Protein AF-A0A7X9IZ98-F1 (afdb_monomer_lite)

Secondary structure (DSSP, 8-state):
---PPPPP----------------------------S---TTTT--GGGSEEEEEETTEEEEEE-TTEEEETTEEEEPPSS-TTTT--GGGSEEEEEETTEEEEEEPTTEE--TT-TT--EE--TT-TT----TT---------

Sequence (144 aa):
MTSHPKPGPGDLTLRGGTLGAAATVLLALSLPACKDGSDDPCDGVTCSSRGYCVTDAGTADCACIDRYHPVALSCVENDPGDACSGVECTGHGDCVLDGDLPTCVCDPGYHHPDGYELHCVEDLTDGPGAKKSKHDLPGDPGRS

Foldseek 3Di:
DDDDDDDDDDDDDDDDDDDDDDPPPPPPPPPPPCPVPPPQQCVVQCQQVQFDWDAAPNHIWTQGDFQWATDRSHTHGADQVHRCVRQCQQVAFDWDDPPRHIFTDGHPQWDADPPRRSHTGGNPDDDPPDPPPPPPPPDDDDDD

Structure (mmCIF, N/CA/C/O backbone):
data_AF-A0A7X9IZ98-F1
#
_entry.id   AF-A0A7X9IZ98-F1
#
loop_
_atom_site.group_PDB
_atom_site.id
_atom_site.type_symbol
_atom_site.label_atom_id
_atom_site.label_alt_id
_atom_site.label_comp_id
_atom_site.label_asym_id
_atom_site.label_entity_id
_atom_site.label_seq_id
_atom_site.pdbx_PDB_ins_code
_atom_site.Cartn_x
_atom_site.Cartn_y
_atom_site.Cartn_z
_atom_site.occupancy
_atom_site.B_iso_or_equiv
_atom_site.auth_seq_id
_atom_site.auth_comp_id
_atom_site.auth_asym_id
_atom_site.auth_atom_id
_atom_site.pdbx_PDB_model_num
ATOM 1 N N . MET A 1 1 ? 8.847 -28.061 36.016 1.00 47.00 1 MET A N 1
ATOM 2 C CA . MET A 1 1 ? 7.913 -27.164 35.305 1.00 47.00 1 MET A CA 1
ATOM 3 C C . MET A 1 1 ? 6.555 -27.316 35.955 1.00 47.00 1 MET A C 1
ATOM 5 O O . MET A 1 1 ? 6.004 -28.405 35.985 1.00 47.00 1 MET A O 1
ATOM 9 N N . THR A 1 2 ? 6.176 -26.270 36.673 1.00 50.91 2 THR A N 1
ATOM 10 C CA . THR A 1 2 ? 5.289 -26.288 37.834 1.00 50.91 2 THR A CA 1
ATOM 11 C C . THR A 1 2 ? 3.824 -26.284 37.407 1.00 50.91 2 THR A C 1
ATOM 13 O O . THR A 1 2 ? 3.367 -25.326 36.790 1.00 50.91 2 THR A O 1
ATOM 16 N N . SER A 1 3 ? 3.086 -27.341 37.751 1.00 52.28 3 SER A N 1
ATOM 17 C CA . SER A 1 3 ? 1.625 -27.366 37.662 1.00 52.28 3 SER A CA 1
ATOM 18 C C . SER A 1 3 ? 1.048 -26.491 38.770 1.00 52.28 3 SER A C 1
ATOM 20 O O . SER A 1 3 ? 1.030 -26.894 39.932 1.00 52.28 3 SER A O 1
ATOM 22 N N . HIS A 1 4 ? 0.584 -25.293 38.421 1.00 56.41 4 HIS A N 1
ATOM 23 C CA . HIS A 1 4 ? -0.220 -24.474 39.321 1.00 56.41 4 HIS A CA 1
ATOM 24 C C . HIS A 1 4 ? -1.716 -24.741 39.074 1.00 56.41 4 HIS A C 1
ATOM 26 O O . HIS A 1 4 ? -2.174 -24.618 37.936 1.00 56.41 4 HIS A O 1
ATOM 32 N N . PRO A 1 5 ? -2.482 -25.133 40.108 1.00 57.09 5 PRO A N 1
ATOM 33 C CA . PRO A 1 5 ? -3.913 -25.387 39.997 1.00 57.09 5 PRO A CA 1
ATOM 34 C C . PRO A 1 5 ? -4.743 -24.094 39.912 1.00 57.09 5 PRO A C 1
ATOM 36 O O . PRO A 1 5 ? -4.408 -23.061 40.488 1.00 57.09 5 PRO A O 1
ATOM 39 N N . LYS A 1 6 ? -5.857 -24.205 39.183 1.00 50.28 6 LYS A N 1
ATOM 40 C CA . LYS A 1 6 ? -6.885 -23.191 38.907 1.00 50.28 6 LYS A CA 1
ATOM 41 C C . LYS A 1 6 ? -7.618 -22.749 40.192 1.00 50.28 6 LYS A C 1
ATOM 43 O O . LYS A 1 6 ? -8.045 -23.625 40.945 1.00 50.28 6 LYS A O 1
ATOM 48 N N . PRO A 1 7 ? -7.838 -21.443 40.437 1.00 50.44 7 PRO A N 1
ATOM 49 C CA . PRO A 1 7 ? -8.674 -20.994 41.548 1.00 50.44 7 PRO A CA 1
ATOM 50 C C . PRO A 1 7 ? -10.162 -21.205 41.223 1.00 50.44 7 PRO A C 1
ATOM 52 O O . PRO A 1 7 ? -10.660 -20.748 40.193 1.00 50.44 7 PRO A O 1
ATOM 55 N N . GLY A 1 8 ? -10.858 -21.942 42.092 1.00 57.88 8 GLY A N 1
ATOM 56 C CA . GLY A 1 8 ? -12.318 -22.072 42.091 1.00 57.88 8 GLY A CA 1
ATOM 57 C C . GLY A 1 8 ? -13.006 -20.887 42.788 1.00 57.88 8 GLY A C 1
ATOM 58 O O . GLY A 1 8 ? -12.337 -20.103 43.465 1.00 57.88 8 GLY A O 1
ATOM 59 N N . PRO A 1 9 ? -14.333 -20.739 42.634 1.00 51.44 9 PRO A N 1
ATOM 60 C CA . PRO A 1 9 ? -15.090 -19.655 43.250 1.00 51.44 9 PRO A CA 1
ATOM 61 C C . PRO A 1 9 ? -15.233 -19.908 44.757 1.00 51.44 9 PRO A C 1
ATOM 63 O O . PRO A 1 9 ? -15.974 -20.789 45.187 1.00 51.44 9 PRO A O 1
ATOM 66 N N . GLY A 1 10 ? -14.475 -19.155 45.553 1.00 52.12 10 GLY A N 1
ATOM 67 C CA . GLY A 1 10 ? -14.590 -19.115 47.007 1.00 52.12 10 GLY A CA 1
ATOM 68 C C . GLY A 1 10 ? -15.652 -18.108 47.432 1.00 52.12 10 GLY A C 1
ATOM 69 O O . GLY A 1 10 ? -15.526 -16.913 47.173 1.00 52.12 10 GLY A O 1
ATOM 70 N N . ASP A 1 11 ? -16.691 -18.631 48.067 1.00 53.25 11 ASP A N 1
ATOM 71 C CA . ASP A 1 11 ? -17.825 -17.929 48.652 1.00 53.25 11 ASP A CA 1
ATOM 72 C C . ASP A 1 11 ? -17.427 -17.093 49.890 1.00 53.25 11 ASP A C 1
ATOM 74 O O . ASP A 1 11 ? -16.716 -17.561 50.778 1.00 53.25 11 ASP A O 1
ATOM 78 N N . LEU A 1 12 ? -17.931 -15.855 49.909 1.00 50.97 12 LEU A N 1
ATOM 79 C CA . LEU A 1 12 ? -18.429 -15.090 51.060 1.00 50.97 12 LEU A CA 1
ATOM 80 C C . LEU A 1 12 ? -17.514 -14.816 52.274 1.00 50.97 12 LEU A C 1
ATOM 82 O O . LEU A 1 12 ? -17.298 -15.655 53.141 1.00 50.97 12 LEU A O 1
ATOM 86 N N . THR A 1 13 ? -17.214 -13.532 52.511 1.00 54.53 13 THR A N 1
ATOM 87 C CA . THR A 1 13 ? -17.433 -12.950 53.851 1.00 54.53 13 THR A CA 1
ATOM 88 C C . THR A 1 13 ? -17.801 -11.471 53.741 1.00 54.53 13 THR A C 1
ATOM 90 O O . THR A 1 13 ? -16.957 -10.589 53.599 1.00 54.53 13 THR A O 1
ATOM 93 N N . LEU A 1 14 ? -19.101 -11.210 53.846 1.00 53.97 14 LEU A N 1
ATOM 94 C CA . LEU A 1 14 ? -19.680 -9.892 54.057 1.00 53.97 14 LEU A CA 1
ATOM 95 C C . LEU A 1 14 ? -19.334 -9.442 55.489 1.00 53.97 14 LEU A C 1
ATOM 97 O O . LEU A 1 14 ? -19.897 -9.952 56.457 1.00 53.97 14 LEU A O 1
ATOM 101 N N . ARG A 1 15 ? -18.398 -8.501 55.656 1.00 52.38 15 ARG A N 1
ATOM 102 C CA . ARG A 1 15 ? -18.243 -7.759 56.917 1.00 52.38 15 ARG A CA 1
ATOM 103 C C . ARG A 1 15 ? -18.632 -6.314 56.666 1.00 52.38 15 ARG A C 1
ATOM 105 O O . ARG A 1 15 ? -17.868 -5.540 56.102 1.00 52.38 15 ARG A O 1
ATOM 112 N N . GLY A 1 16 ? -19.857 -5.991 57.071 1.00 52.22 16 GLY A N 1
ATOM 113 C CA . GLY A 1 16 ? -20.343 -4.623 57.140 1.00 52.22 16 GLY A CA 1
ATOM 114 C C . GLY A 1 16 ? -19.457 -3.797 58.067 1.00 52.22 16 GLY A C 1
ATOM 115 O O . GLY A 1 16 ? -19.352 -4.088 59.257 1.00 52.22 16 GLY A O 1
ATOM 116 N N . GLY A 1 17 ? -18.826 -2.775 57.498 1.00 48.56 17 GLY A N 1
ATOM 117 C CA . GLY A 1 17 ? -18.258 -1.648 58.219 1.00 48.56 17 GLY A CA 1
ATOM 118 C C . GLY A 1 17 ? -19.141 -0.438 57.960 1.00 48.56 17 GLY A C 1
ATOM 119 O O . GLY A 1 17 ? -19.141 0.114 56.864 1.00 48.56 17 GLY A O 1
ATOM 120 N N . THR A 1 18 ? -19.938 -0.060 58.951 1.00 59.41 18 THR A N 1
ATOM 121 C CA . THR A 1 18 ? -20.491 1.289 59.045 1.00 59.41 18 THR A CA 1
ATOM 122 C C . THR A 1 18 ? -19.363 2.273 59.382 1.00 59.41 18 THR A C 1
ATOM 124 O O . THR A 1 18 ? -18.316 1.866 59.877 1.00 59.41 18 THR A O 1
ATOM 127 N N . LEU A 1 19 ? -19.639 3.565 59.176 1.00 53.44 19 LEU A N 1
ATOM 128 C CA . LEU A 1 19 ? -18.852 4.753 59.552 1.00 53.44 19 LEU A CA 1
ATOM 129 C C . LEU A 1 19 ? -17.874 5.292 58.493 1.00 53.44 19 LEU A C 1
ATOM 131 O O . LEU A 1 19 ? -16.805 4.742 58.258 1.00 53.44 19 LEU A O 1
ATOM 135 N N . GLY A 1 20 ? -18.203 6.471 57.953 1.00 44.84 20 GLY A N 1
ATOM 136 C CA . GLY A 1 20 ? -17.226 7.340 57.295 1.00 44.84 20 GLY A CA 1
ATOM 137 C C . GLY A 1 20 ? -17.851 8.313 56.306 1.00 44.84 20 GLY A C 1
ATOM 138 O O . GLY A 1 20 ? -17.973 8.005 55.128 1.00 44.84 20 GLY A O 1
ATOM 139 N N . ALA A 1 21 ? -18.253 9.488 56.783 1.00 52.91 21 ALA A N 1
ATOM 140 C CA . ALA A 1 21 ? -18.716 10.584 55.947 1.00 52.91 21 ALA A CA 1
ATOM 141 C C . ALA A 1 21 ? -17.617 11.057 54.978 1.00 52.91 21 ALA A C 1
ATOM 143 O O . ALA A 1 21 ? -16.551 11.483 55.411 1.00 52.91 21 ALA A O 1
ATOM 144 N N . ALA A 1 22 ? -17.916 11.059 53.683 1.00 50.19 22 ALA A N 1
ATOM 145 C CA . ALA A 1 22 ? -17.335 11.979 52.716 1.00 50.19 22 ALA A CA 1
ATOM 146 C C . 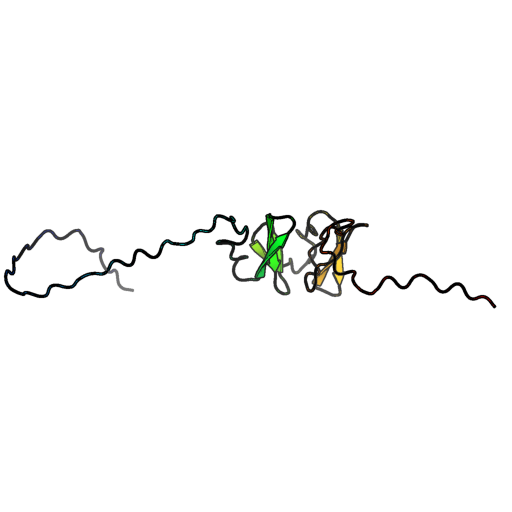ALA A 1 22 ? -18.328 12.090 51.560 1.00 50.19 22 ALA A C 1
ATOM 148 O O . ALA A 1 22 ? -18.513 11.148 50.795 1.00 50.19 22 ALA A O 1
ATOM 149 N N . ALA A 1 23 ? -19.015 13.227 51.466 1.00 52.19 23 ALA A N 1
ATOM 150 C CA . ALA A 1 23 ? -19.792 13.574 50.290 1.00 52.19 23 ALA A CA 1
ATOM 151 C C . ALA A 1 23 ? -18.816 13.807 49.128 1.00 52.19 23 ALA A C 1
ATOM 153 O O . ALA A 1 23 ? -18.405 14.932 48.854 1.00 52.19 23 ALA A O 1
ATOM 154 N N . THR A 1 24 ? -18.401 12.732 48.462 1.00 55.91 24 THR A N 1
ATOM 155 C CA . THR A 1 24 ? -17.820 12.817 47.132 1.00 55.91 24 THR A CA 1
ATOM 156 C C . THR A 1 24 ? -18.973 13.113 46.190 1.00 55.91 24 THR A C 1
ATOM 158 O O . THR A 1 24 ? -19.715 12.229 45.767 1.00 55.91 24 THR A O 1
ATOM 161 N N . VAL A 1 25 ? -19.159 14.397 45.884 1.00 55.16 25 VAL A N 1
ATOM 162 C CA . VAL A 1 25 ? -19.867 14.794 44.670 1.00 55.16 25 VAL A CA 1
ATOM 163 C C . VAL A 1 25 ? -19.034 14.237 43.520 1.00 55.16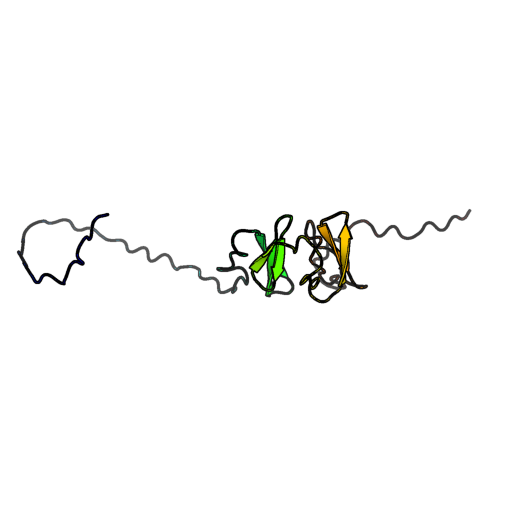 25 VAL A C 1
ATOM 165 O O . VAL A 1 25 ? -18.104 14.873 43.032 1.00 55.16 25 VAL A O 1
ATOM 168 N N . LEU A 1 26 ? -19.325 12.992 43.139 1.00 55.81 26 LEU A N 1
ATOM 169 C CA . LEU A 1 26 ? -18.957 12.440 41.851 1.00 55.81 26 LEU A CA 1
ATOM 170 C C . LEU A 1 26 ? -19.751 13.255 40.838 1.00 55.81 26 LEU A C 1
ATOM 172 O O . LEU A 1 26 ? -20.866 12.903 40.457 1.00 55.81 26 LEU A O 1
ATOM 176 N N . LEU A 1 27 ? -19.180 14.393 40.448 1.00 55.75 27 LEU A N 1
ATOM 177 C CA . LEU A 1 27 ? -19.460 15.016 39.171 1.00 55.75 27 LEU A CA 1
ATOM 178 C C . LEU A 1 27 ? -19.083 13.975 38.119 1.00 55.75 27 LEU A C 1
ATOM 180 O O . LEU A 1 27 ? -17.963 13.936 37.614 1.00 55.75 27 LEU A O 1
ATOM 184 N N . ALA A 1 28 ? -20.036 13.092 37.829 1.00 59.00 28 ALA A N 1
ATOM 185 C CA . ALA A 1 28 ? -20.111 12.390 36.574 1.00 59.00 28 ALA A CA 1
ATOM 186 C C . ALA A 1 28 ? -20.301 13.474 35.510 1.00 59.00 28 ALA A C 1
ATOM 188 O O . ALA A 1 28 ? -21.412 13.751 35.067 1.00 59.00 28 ALA A O 1
ATOM 189 N N . LEU A 1 29 ? -19.200 14.123 35.122 1.00 54.66 29 LEU A N 1
ATOM 190 C CA . LEU A 1 29 ? -19.085 14.663 33.783 1.00 54.66 29 LEU A CA 1
ATOM 191 C C . LEU A 1 29 ? -19.073 13.444 32.866 1.00 54.66 29 LEU A C 1
ATOM 193 O O . LEU A 1 29 ? -18.028 12.967 32.431 1.00 54.66 29 LEU A O 1
ATOM 197 N N . SER A 1 30 ? -20.269 12.917 32.613 1.00 62.56 30 SER A N 1
ATOM 198 C CA . SER A 1 30 ? -20.599 12.265 31.363 1.00 62.56 30 SER A CA 1
ATOM 199 C C . SER A 1 30 ? -20.372 13.314 30.284 1.00 62.56 30 SER A C 1
ATOM 201 O O . SER A 1 30 ? -21.293 14.019 29.870 1.00 62.56 30 SER A O 1
ATOM 203 N N . LEU A 1 31 ? -19.098 13.475 29.916 1.00 60.12 31 LEU A N 1
ATOM 204 C CA . LEU A 1 31 ? -18.711 14.083 28.663 1.00 60.12 31 LEU A CA 1
ATOM 205 C C . LEU A 1 31 ? -19.561 13.359 27.621 1.00 60.12 31 LEU A C 1
ATOM 207 O O . LEU A 1 31 ? -19.512 12.122 27.588 1.00 60.12 31 LEU A O 1
ATOM 211 N N . PRO A 1 32 ? -20.393 14.067 26.838 1.00 57.50 32 PRO A N 1
ATOM 212 C CA . PRO A 1 32 ? -20.947 13.448 25.657 1.00 57.50 32 PRO A CA 1
ATOM 213 C C . PRO A 1 32 ? -19.732 12.938 24.893 1.00 57.50 32 PRO A C 1
ATOM 215 O O . PRO A 1 32 ? -18.853 13.715 24.519 1.00 57.50 32 PRO A O 1
ATOM 218 N N . ALA A 1 33 ? -19.624 11.616 24.762 1.00 60.31 33 ALA A N 1
ATOM 219 C CA . ALA A 1 33 ? -18.802 11.057 23.721 1.00 60.31 33 ALA A CA 1
ATOM 220 C C . ALA A 1 33 ? -19.386 11.669 22.453 1.00 60.31 33 ALA A C 1
ATOM 222 O O . ALA A 1 33 ? -20.470 11.273 22.022 1.00 60.31 33 ALA A O 1
ATOM 223 N N . CYS A 1 34 ? -18.733 12.704 21.926 1.00 52.50 34 CYS A N 1
ATOM 224 C CA . CYS A 1 34 ? -18.956 13.145 20.567 1.00 52.50 34 CYS A CA 1
ATOM 225 C C . CYS A 1 34 ? -18.478 11.983 19.696 1.00 52.50 34 CYS A C 1
ATOM 227 O O . CYS A 1 34 ? -17.366 11.976 19.185 1.00 52.50 34 CYS A O 1
ATOM 229 N N . LYS A 1 35 ? -19.304 10.939 19.598 1.00 47.72 35 LYS A N 1
ATOM 230 C CA . LYS A 1 35 ? -19.336 10.057 18.447 1.00 47.72 35 LYS A CA 1
ATOM 231 C C . LYS A 1 35 ? -20.078 10.897 17.409 1.00 47.72 35 LYS A C 1
ATOM 233 O O . LYS A 1 35 ? -21.270 10.709 17.183 1.00 47.72 35 LYS A O 1
ATOM 238 N N . ASP A 1 36 ? -19.406 11.940 16.916 1.00 50.19 36 ASP A N 1
ATOM 239 C CA . ASP A 1 36 ? -19.822 12.601 15.691 1.00 50.19 36 ASP A CA 1
ATOM 240 C C . ASP A 1 36 ? -19.778 11.490 14.650 1.00 50.19 36 ASP A C 1
ATOM 242 O O . ASP A 1 36 ? -18.712 10.969 14.334 1.00 50.19 36 ASP A O 1
ATOM 246 N N . GLY A 1 37 ? -20.963 11.013 14.272 1.00 57.53 37 GLY A N 1
ATOM 247 C CA . GLY A 1 37 ? -21.177 9.867 13.397 1.00 57.53 37 GLY A CA 1
ATOM 248 C C . GLY A 1 37 ? -20.785 10.164 11.956 1.00 57.53 37 GLY A C 1
ATOM 249 O O . GLY A 1 37 ? -21.621 10.074 11.065 1.00 57.53 37 GLY A O 1
ATOM 250 N N . SER A 1 38 ? -19.528 10.531 11.736 1.00 57.06 38 SER A N 1
ATOM 251 C CA . SER A 1 38 ? -18.813 10.050 10.569 1.00 57.06 38 SER A CA 1
ATOM 252 C C . SER A 1 38 ? -18.231 8.710 10.986 1.00 57.06 38 SER A C 1
ATOM 254 O O . SER A 1 38 ? -17.366 8.663 11.862 1.00 57.06 38 SER A O 1
ATOM 256 N N . ASP A 1 39 ? -18.743 7.623 10.415 1.00 76.75 39 ASP A N 1
ATOM 257 C CA . ASP A 1 39 ? -18.056 6.337 10.455 1.00 76.75 39 ASP A CA 1
ATOM 258 C C . ASP A 1 39 ? -16.745 6.529 9.685 1.00 76.75 39 ASP A C 1
ATOM 260 O O . ASP A 1 39 ? -16.701 6.379 8.466 1.00 76.75 39 ASP A O 1
ATOM 264 N N . ASP A 1 40 ? -15.704 6.999 10.380 1.00 85.56 40 ASP A N 1
ATOM 265 C CA . ASP A 1 40 ? -14.356 7.037 9.835 1.00 85.56 40 ASP A CA 1
ATOM 266 C C . ASP A 1 40 ? -14.026 5.600 9.417 1.00 85.56 40 ASP A C 1
ATOM 268 O O . ASP A 1 40 ? -14.048 4.704 10.267 1.00 85.56 40 ASP A O 1
ATOM 272 N N . PRO A 1 41 ? -13.796 5.333 8.122 1.00 89.19 41 PRO A N 1
ATOM 273 C CA . PRO A 1 41 ? -13.642 3.964 7.656 1.00 89.19 41 PRO A CA 1
ATOM 274 C C . PRO A 1 41 ? -12.379 3.315 8.243 1.00 89.19 41 PRO A C 1
ATOM 276 O O . PRO A 1 41 ? -12.314 2.094 8.365 1.00 89.19 41 PRO A O 1
ATOM 279 N N . CYS A 1 42 ? -11.412 4.117 8.691 1.00 92.12 42 CYS A N 1
ATOM 280 C CA . CYS A 1 42 ? -10.222 3.660 9.390 1.00 92.12 42 CYS A CA 1
ATOM 281 C C . CYS A 1 42 ? -10.419 3.438 10.905 1.00 92.12 42 CYS A C 1
ATOM 283 O O . CYS A 1 42 ? -9.478 2.977 11.562 1.00 92.12 42 CYS A O 1
ATOM 285 N N . ASP A 1 43 ? -11.605 3.686 11.482 1.00 92.50 43 ASP A N 1
ATOM 286 C CA . ASP A 1 43 ? -11.887 3.430 12.904 1.00 92.50 43 ASP A CA 1
ATOM 287 C C . ASP A 1 43 ? -11.710 1.934 13.221 1.00 92.50 43 ASP A C 1
ATOM 289 O O . ASP A 1 43 ? -12.434 1.062 12.741 1.00 92.50 43 ASP A O 1
ATOM 293 N N . GLY A 1 44 ? -10.702 1.617 14.039 1.00 89.81 44 GLY A N 1
ATOM 294 C CA . GLY A 1 44 ? -10.358 0.242 14.413 1.00 89.81 44 GLY A CA 1
ATOM 295 C C . GLY A 1 44 ? -9.545 -0.550 13.378 1.00 89.81 44 GLY A C 1
ATOM 296 O O . GLY A 1 44 ? -9.216 -1.711 13.641 1.00 89.81 44 GLY A O 1
ATOM 297 N N . VAL A 1 45 ? -9.163 0.046 12.245 1.00 93.38 45 VAL A N 1
ATOM 298 C CA . VAL A 1 45 ? -8.312 -0.603 11.236 1.00 93.38 45 VAL A CA 1
ATOM 299 C C . VAL A 1 45 ? -6.841 -0.463 11.624 1.00 93.38 45 VAL A C 1
ATOM 301 O O . VAL A 1 45 ? -6.313 0.633 11.782 1.00 93.38 45 VAL A O 1
ATOM 304 N N . THR A 1 46 ? -6.152 -1.595 11.786 1.00 94.44 46 THR A N 1
ATOM 305 C CA . THR A 1 46 ? -4.749 -1.623 12.244 1.00 94.44 46 THR A CA 1
ATOM 306 C C . THR A 1 46 ? -3.740 -1.890 11.135 1.00 94.44 46 THR A C 1
ATOM 308 O O . THR A 1 46 ? -2.540 -1.789 11.384 1.00 94.44 46 THR A O 1
ATOM 311 N N . CYS A 1 47 ? -4.190 -2.297 9.943 1.00 94.12 47 CYS A N 1
ATOM 312 C CA . CYS A 1 47 ? -3.323 -2.736 8.845 1.00 94.12 47 CYS A CA 1
ATOM 313 C C . CYS A 1 47 ? -2.252 -3.743 9.296 1.00 94.12 47 CYS A C 1
ATOM 315 O O . CYS A 1 47 ? -1.085 -3.679 8.907 1.00 94.12 47 CYS A O 1
ATOM 317 N N . SER A 1 48 ? -2.641 -4.661 10.193 1.00 95.94 48 SER A N 1
ATOM 318 C CA . SER A 1 48 ? -1.752 -5.661 10.807 1.00 95.94 48 SER A CA 1
ATOM 319 C C . SER A 1 48 ? -0.526 -5.080 11.533 1.00 95.94 48 SER A C 1
ATOM 321 O O . SER A 1 48 ? 0.462 -5.784 11.736 1.00 95.94 48 SER A O 1
ATOM 323 N N . SER A 1 49 ? -0.558 -3.800 11.919 1.00 95.06 49 SER A N 1
ATOM 324 C CA . SER A 1 49 ? 0.586 -3.062 12.477 1.00 95.06 49 SER A CA 1
ATOM 325 C C . SER A 1 49 ? 1.811 -3.014 11.548 1.00 95.06 49 SER A C 1
ATOM 327 O O . SER A 1 49 ? 2.939 -2.836 12.011 1.00 95.06 49 SER A O 1
ATOM 329 N N . ARG A 1 50 ? 1.602 -3.201 10.240 1.00 95.31 50 ARG A N 1
ATOM 330 C CA . ARG A 1 50 ? 2.627 -3.170 9.179 1.00 95.31 50 ARG A CA 1
ATOM 331 C C . ARG A 1 50 ? 2.299 -2.126 8.111 1.00 95.31 50 ARG A C 1
ATOM 333 O O . ARG A 1 50 ? 2.767 -2.213 6.983 1.00 95.31 50 ARG A O 1
ATOM 340 N N . GLY A 1 51 ? 1.486 -1.146 8.471 1.00 91.62 51 GLY A N 1
ATOM 341 C CA . GLY A 1 51 ? 1.041 -0.102 7.572 1.00 91.62 51 GLY A CA 1
ATOM 342 C C . GLY A 1 51 ? 0.221 0.947 8.300 1.00 91.62 51 GLY A C 1
ATOM 343 O O . GLY A 1 51 ? 0.083 0.914 9.527 1.00 91.62 51 GLY A O 1
ATOM 344 N N . TYR A 1 52 ? -0.335 1.855 7.518 1.00 90.94 52 TYR A N 1
ATOM 345 C CA . TYR A 1 52 ? -1.206 2.927 7.967 1.00 90.94 52 TYR A CA 1
ATOM 346 C C . TYR A 1 52 ? -2.538 2.804 7.237 1.00 90.94 52 TYR A C 1
ATOM 348 O O . TYR A 1 52 ? -2.561 2.498 6.047 1.00 90.94 52 TYR A O 1
ATOM 356 N N . CYS A 1 53 ? -3.643 3.020 7.948 1.00 91.88 53 CYS A N 1
ATOM 357 C CA . CYS A 1 53 ? -4.940 3.062 7.291 1.00 91.88 53 CYS A CA 1
ATOM 358 C C . CYS A 1 53 ? -5.095 4.389 6.548 1.00 91.88 53 CYS A C 1
ATOM 360 O O . CYS A 1 53 ? -4.817 5.456 7.102 1.00 91.88 53 CYS A O 1
ATOM 362 N N . VAL A 1 54 ? -5.540 4.298 5.304 1.00 87.75 54 VAL A N 1
ATOM 363 C CA . VAL A 1 54 ? -5.908 5.414 4.443 1.00 87.75 54 VAL A CA 1
ATOM 364 C C . VAL A 1 54 ? -7.357 5.235 4.009 1.00 87.75 54 VAL A C 1
ATOM 366 O O . VAL A 1 54 ? -7.911 4.141 4.065 1.00 87.75 54 VAL A O 1
ATOM 369 N N . THR A 1 55 ? -8.003 6.327 3.620 1.00 86.19 55 THR A N 1
ATOM 370 C CA . THR A 1 55 ? -9.358 6.275 3.075 1.00 86.19 55 THR A CA 1
ATOM 371 C C . THR A 1 55 ? -9.295 6.523 1.582 1.00 86.19 55 THR A C 1
ATOM 373 O O . THR A 1 55 ? -8.874 7.603 1.173 1.00 86.19 55 THR A O 1
ATOM 376 N N . ASP A 1 56 ? -9.758 5.556 0.800 1.00 77.62 56 ASP A N 1
ATOM 377 C CA . ASP A 1 56 ? -9.928 5.681 -0.644 1.00 77.62 56 ASP A CA 1
ATOM 378 C C . ASP A 1 56 ? -11.412 5.562 -1.002 1.00 77.62 56 ASP A C 1
ATOM 380 O O . ASP A 1 56 ? -12.099 4.650 -0.545 1.00 77.62 56 ASP A O 1
ATOM 384 N N . ALA A 1 57 ? -11.946 6.547 -1.730 1.00 77.38 57 ALA A N 1
ATOM 385 C CA . ALA A 1 57 ? -13.366 6.628 -2.103 1.00 77.38 57 ALA A CA 1
ATOM 386 C C . ALA A 1 57 ? -14.376 6.375 -0.947 1.00 77.38 57 ALA A C 1
ATOM 388 O O . ALA A 1 57 ? -15.485 5.882 -1.158 1.00 77.38 57 ALA A O 1
ATOM 389 N N . GLY A 1 58 ? -14.012 6.713 0.298 1.00 81.25 58 GLY A N 1
ATOM 390 C CA . GLY A 1 58 ? -14.844 6.478 1.491 1.00 81.25 58 GLY A CA 1
ATOM 391 C C . GLY A 1 58 ? -14.756 5.062 2.078 1.00 81.25 58 GLY A C 1
ATOM 392 O O . GLY A 1 58 ? -15.480 4.750 3.021 1.00 81.25 58 GLY A O 1
ATOM 393 N N . THR A 1 59 ? -13.860 4.226 1.558 1.00 84.81 59 THR A N 1
ATOM 394 C CA . THR A 1 59 ? -13.544 2.883 2.055 1.00 84.81 59 THR A CA 1
ATOM 395 C C . THR A 1 59 ? -12.174 2.883 2.726 1.00 84.81 59 THR A C 1
ATOM 397 O O . THR A 1 59 ? -11.303 3.684 2.395 1.00 84.81 59 THR A O 1
ATOM 400 N N . ALA A 1 60 ? -11.990 2.008 3.711 1.00 89.31 60 ALA A N 1
ATOM 401 C CA . ALA A 1 60 ? -10.709 1.839 4.378 1.00 89.31 60 ALA A CA 1
ATOM 402 C C . ALA A 1 60 ? -9.774 1.025 3.494 1.00 89.31 60 ALA A C 1
ATOM 404 O O . ALA A 1 60 ? -10.173 -0.021 2.981 1.00 89.31 60 ALA A O 1
ATOM 405 N N . ASP A 1 61 ? -8.531 1.464 3.393 1.00 88.25 61 ASP A N 1
ATOM 406 C CA . ASP A 1 61 ? -7.475 0.725 2.725 1.00 88.25 61 ASP A CA 1
ATOM 407 C C . ASP A 1 61 ? -6.169 0.822 3.521 1.00 88.25 61 ASP A C 1
ATOM 409 O O . ASP A 1 61 ? -6.004 1.675 4.396 1.00 88.25 61 ASP A O 1
ATOM 413 N N . CYS A 1 62 ? -5.243 -0.092 3.262 1.00 91.75 62 CYS A N 1
ATOM 414 C CA . CYS A 1 62 ? -3.983 -0.192 3.969 1.00 91.75 62 CYS A CA 1
ATOM 415 C C . CYS A 1 62 ? -2.808 0.212 3.085 1.00 91.75 62 CYS A C 1
ATOM 417 O O . CYS A 1 62 ? -2.437 -0.452 2.119 1.00 91.75 62 CYS A O 1
ATOM 419 N N . ALA A 1 63 ? -2.141 1.279 3.503 1.00 89.94 63 ALA A N 1
ATOM 420 C CA . ALA A 1 63 ? -0.829 1.638 3.014 1.00 89.94 63 ALA A CA 1
ATOM 421 C C . ALA A 1 63 ? 0.241 0.848 3.768 1.00 89.94 63 ALA A C 1
ATOM 423 O O . ALA A 1 63 ? 0.568 1.156 4.918 1.00 89.94 63 ALA A O 1
ATOM 424 N N . CYS A 1 64 ? 0.766 -0.193 3.136 1.00 92.06 64 CYS A N 1
ATOM 425 C CA . CYS A 1 64 ? 1.741 -1.084 3.750 1.00 92.06 64 CYS A CA 1
ATOM 426 C C . CYS A 1 64 ? 3.169 -0.537 3.659 1.00 92.06 64 CYS A C 1
ATOM 428 O O . CYS A 1 64 ? 3.514 0.192 2.735 1.00 92.06 64 CYS A O 1
ATOM 430 N N . ILE A 1 65 ? 3.996 -0.882 4.647 1.00 90.62 65 ILE A N 1
ATOM 431 C CA . ILE A 1 65 ? 5.434 -0.581 4.627 1.00 90.62 65 ILE A CA 1
ATOM 432 C C . ILE A 1 65 ? 6.168 -1.453 3.600 1.00 90.62 65 ILE A C 1
ATOM 434 O O . ILE A 1 65 ? 5.643 -2.474 3.155 1.00 90.62 65 ILE A O 1
ATOM 438 N N . ASP A 1 66 ? 7.422 -1.106 3.309 1.00 87.56 66 ASP A N 1
ATOM 439 C CA . ASP A 1 66 ? 8.305 -1.875 2.430 1.00 87.56 66 ASP A CA 1
ATOM 440 C C . ASP A 1 66 ? 8.252 -3.381 2.706 1.00 87.56 66 ASP A C 1
ATOM 442 O O . ASP A 1 66 ? 8.315 -3.822 3.858 1.00 87.56 66 ASP A O 1
ATOM 446 N N . ARG A 1 67 ? 8.238 -4.170 1.623 1.00 88.75 67 ARG A N 1
ATOM 447 C CA . ARG A 1 67 ? 8.139 -5.643 1.631 1.00 88.75 67 ARG A CA 1
ATOM 448 C C . ARG A 1 67 ? 6.775 -6.195 2.055 1.00 88.75 67 ARG A C 1
ATOM 450 O O . ARG A 1 67 ? 6.665 -7.409 2.200 1.00 88.75 67 ARG A O 1
ATOM 457 N N . TYR A 1 68 ? 5.757 -5.352 2.211 1.00 92.44 68 TYR A N 1
ATOM 458 C CA . TYR A 1 68 ? 4.377 -5.775 2.429 1.00 92.44 6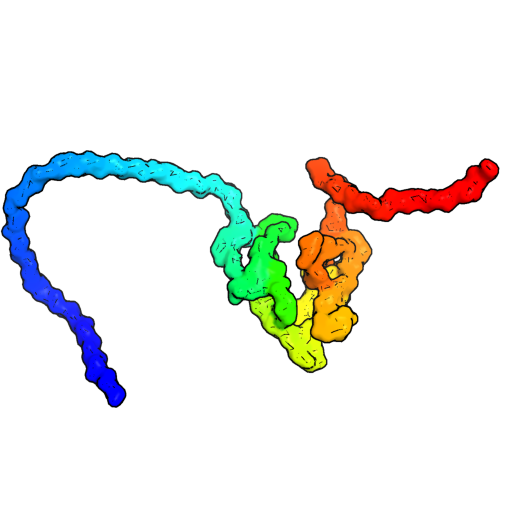8 TYR A CA 1
ATOM 459 C C . TYR A 1 68 ? 3.452 -5.172 1.367 1.00 92.44 68 TYR A C 1
ATOM 461 O O . TYR A 1 68 ? 3.654 -4.038 0.938 1.00 92.44 68 TYR A O 1
ATOM 469 N N . HIS A 1 69 ? 2.409 -5.907 0.991 1.00 92.19 69 HIS A N 1
ATOM 470 C CA . HIS A 1 69 ? 1.348 -5.454 0.095 1.00 92.19 69 HIS A CA 1
ATOM 471 C C . HIS A 1 69 ? -0.022 -5.559 0.779 1.00 92.19 69 HIS A C 1
ATOM 473 O O . HIS A 1 69 ? -0.207 -6.388 1.683 1.00 92.19 69 HIS A O 1
ATOM 479 N N . PRO A 1 70 ? -0.987 -4.712 0.387 1.00 91.44 70 PRO A N 1
ATOM 480 C CA . PRO A 1 70 ? -2.338 -4.784 0.917 1.00 91.44 70 PRO A CA 1
ATOM 481 C C . PRO A 1 70 ? -3.083 -6.001 0.366 1.00 91.44 70 PRO A C 1
ATOM 483 O O . PRO A 1 70 ? -3.153 -6.223 -0.839 1.00 91.44 70 PRO A O 1
ATOM 486 N N . VAL A 1 71 ? -3.697 -6.758 1.271 1.00 91.56 71 VAL A N 1
ATOM 487 C CA . VAL A 1 71 ? -4.717 -7.766 0.974 1.00 91.56 71 VAL A CA 1
ATOM 488 C C . VAL A 1 71 ? -5.911 -7.459 1.868 1.00 91.56 71 VAL A C 1
ATOM 490 O O . VAL A 1 71 ? -5.905 -7.753 3.069 1.00 91.56 71 VAL A O 1
ATOM 493 N N . ALA A 1 72 ? -6.931 -6.823 1.286 1.00 89.69 72 ALA A N 1
ATOM 494 C CA . ALA A 1 72 ? -8.006 -6.180 2.041 1.00 89.69 72 ALA A CA 1
ATOM 495 C C . ALA A 1 72 ? -7.427 -5.238 3.122 1.00 89.69 72 ALA A C 1
ATOM 497 O O . ALA A 1 72 ? -6.589 -4.398 2.826 1.00 89.69 72 ALA A O 1
ATOM 498 N N . LEU A 1 73 ? -7.813 -5.398 4.394 1.00 91.81 73 LEU A N 1
ATOM 499 C CA . LEU A 1 73 ? -7.348 -4.548 5.505 1.00 91.81 73 LEU A CA 1
ATOM 500 C C . LEU A 1 73 ? -6.110 -5.097 6.228 1.00 91.81 73 LEU A C 1
ATOM 502 O O . LEU A 1 73 ? -5.903 -4.861 7.423 1.00 91.81 73 LEU A O 1
ATOM 506 N N . 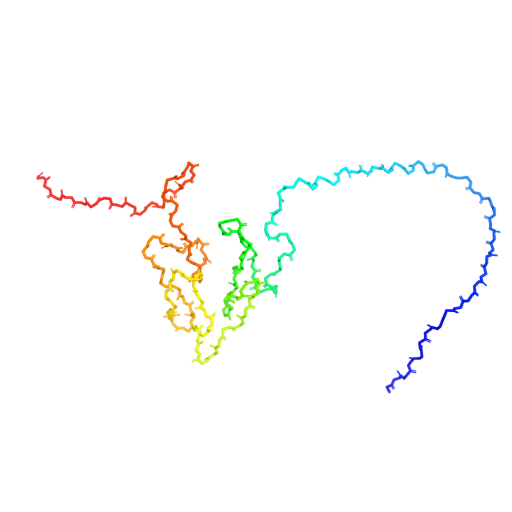SER A 1 74 ? -5.315 -5.912 5.541 1.00 93.25 74 SER A N 1
ATOM 507 C CA . SER A 1 74 ? -4.120 -6.540 6.097 1.00 93.25 74 SER A CA 1
ATOM 508 C C . SER A 1 74 ? -2.920 -6.316 5.196 1.00 93.25 74 SER A C 1
ATOM 510 O O . SER A 1 74 ? -3.027 -6.373 3.980 1.00 93.25 74 SER A O 1
ATOM 512 N N . CYS A 1 75 ? -1.769 -6.087 5.818 1.00 94.75 75 CYS A N 1
ATOM 513 C CA . CYS A 1 75 ? -0.497 -5.991 5.123 1.00 94.75 75 CYS A CA 1
ATOM 514 C C . CYS A 1 75 ? 0.186 -7.351 5.192 1.00 94.75 75 CYS A C 1
ATOM 516 O O . CYS A 1 75 ? 0.574 -7.801 6.275 1.00 94.75 75 CYS A O 1
ATOM 518 N N . VAL A 1 76 ? 0.293 -8.005 4.041 1.00 94.25 76 VAL A N 1
ATOM 519 C CA . VAL A 1 76 ? 0.884 -9.335 3.881 1.00 94.25 76 VAL A CA 1
ATOM 520 C C . VAL A 1 76 ? 2.292 -9.177 3.328 1.00 94.25 76 VAL A C 1
ATOM 522 O O . VAL A 1 76 ? 2.537 -8.312 2.498 1.00 94.25 76 VAL A O 1
ATOM 525 N N . GLU A 1 77 ? 3.236 -9.970 3.829 1.00 94.19 77 GLU A N 1
ATOM 526 C CA . GLU A 1 77 ? 4.614 -9.947 3.336 1.00 94.19 77 GLU A CA 1
ATOM 527 C C . GLU A 1 77 ? 4.658 -10.398 1.868 1.00 94.19 77 GLU A C 1
ATOM 529 O O . GLU A 1 77 ? 3.960 -11.334 1.477 1.00 94.19 77 GLU A O 1
ATOM 534 N N . ASN A 1 78 ? 5.465 -9.720 1.057 1.00 91.38 78 ASN A N 1
ATOM 535 C CA . ASN A 1 78 ? 5.624 -10.048 -0.356 1.00 91.38 78 ASN A CA 1
ATOM 536 C C . ASN A 1 78 ? 6.292 -11.416 -0.509 1.00 91.38 78 ASN A C 1
ATOM 538 O O . ASN A 1 78 ? 7.200 -11.763 0.254 1.00 91.38 78 ASN A O 1
ATOM 542 N N . ASP A 1 79 ? 5.880 -12.181 -1.520 1.00 90.56 79 ASP A N 1
ATOM 543 C CA . ASP A 1 79 ? 6.503 -13.472 -1.788 1.00 90.56 79 ASP A CA 1
ATOM 544 C C . ASP A 1 79 ? 7.957 -13.267 -2.273 1.00 90.56 79 ASP A C 1
ATOM 546 O O . ASP A 1 79 ? 8.21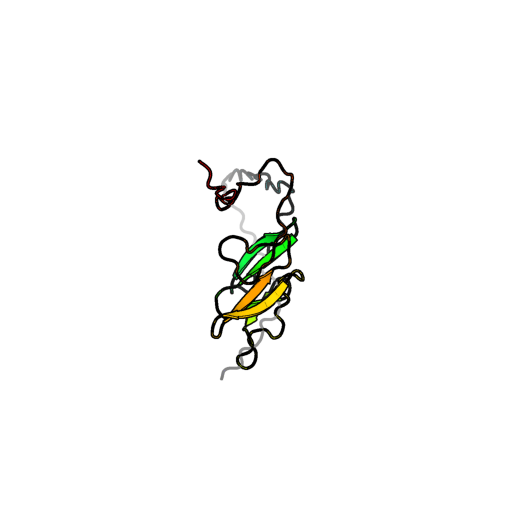1 -12.466 -3.177 1.00 90.56 79 ASP A O 1
ATOM 550 N N . PRO A 1 80 ? 8.947 -13.955 -1.671 1.00 86.25 80 PRO A N 1
ATOM 551 C CA . PRO A 1 80 ? 10.358 -13.758 -2.000 1.00 86.25 80 PRO A CA 1
ATOM 552 C C . PRO A 1 80 ? 10.761 -14.327 -3.370 1.00 86.25 80 PRO A C 1
ATOM 554 O O . PRO A 1 80 ? 11.856 -14.030 -3.846 1.00 86.25 80 PRO A O 1
ATOM 557 N N . GLY A 1 81 ? 9.937 -15.187 -3.974 1.00 88.38 81 GLY A N 1
ATOM 558 C CA . GLY A 1 81 ? 10.120 -15.737 -5.317 1.00 88.38 81 GLY A CA 1
ATOM 559 C C . GLY A 1 81 ? 9.321 -15.002 -6.396 1.00 88.38 81 GLY A C 1
ATOM 560 O O . GLY A 1 81 ? 9.716 -15.052 -7.560 1.00 88.38 81 GLY A O 1
ATOM 561 N N . ASP A 1 82 ? 8.239 -14.320 -6.019 1.00 90.25 82 ASP A N 1
ATOM 562 C CA . ASP A 1 82 ? 7.409 -13.506 -6.908 1.00 90.25 82 ASP A CA 1
ATOM 563 C C . ASP A 1 82 ? 6.760 -12.341 -6.146 1.00 90.25 82 ASP A C 1
ATOM 565 O O . ASP A 1 82 ? 5.666 -12.461 -5.598 1.00 90.25 82 ASP A O 1
ATOM 569 N N . ALA A 1 83 ? 7.417 -11.181 -6.125 1.00 89.88 83 ALA A N 1
ATOM 570 C CA . ALA A 1 83 ? 6.950 -10.060 -5.314 1.00 89.88 83 ALA A CA 1
ATOM 571 C C . ALA A 1 83 ? 5.596 -9.474 -5.770 1.00 89.88 83 ALA A C 1
ATOM 573 O O . ALA A 1 83 ? 4.968 -8.770 -4.983 1.00 89.88 83 ALA A O 1
ATOM 574 N N . CYS A 1 84 ? 5.140 -9.775 -6.995 1.00 93.81 84 CYS A N 1
ATOM 575 C CA . CYS A 1 84 ? 3.821 -9.387 -7.504 1.00 93.81 84 CYS A CA 1
ATOM 576 C C . CYS A 1 84 ? 2.717 -10.407 -7.187 1.00 93.81 84 CYS A C 1
ATOM 578 O O . CYS A 1 84 ? 1.541 -10.149 -7.448 1.00 93.81 84 CYS A O 1
ATOM 580 N N . SER A 1 85 ? 3.062 -11.562 -6.616 1.00 93.38 85 SER A N 1
ATOM 581 C CA . SER A 1 85 ? 2.090 -12.580 -6.227 1.00 93.38 85 SER A CA 1
ATOM 582 C C . SER A 1 85 ? 1.105 -12.027 -5.192 1.00 93.38 85 SER A C 1
ATOM 584 O O . SER A 1 85 ? 1.491 -11.683 -4.075 1.00 93.38 85 SER A O 1
ATOM 586 N N . GLY A 1 86 ? -0.175 -11.946 -5.570 1.00 89.19 86 GLY A N 1
ATOM 587 C CA . GLY A 1 86 ? -1.253 -11.432 -4.716 1.00 89.19 86 GLY A CA 1
ATOM 588 C C . GLY A 1 86 ? -1.372 -9.904 -4.658 1.00 89.19 86 GLY A C 1
ATOM 589 O O . GLY A 1 86 ? -2.203 -9.397 -3.906 1.00 89.19 86 GLY A O 1
ATOM 590 N N . VAL A 1 87 ? -0.577 -9.169 -5.442 1.00 92.31 87 VAL A N 1
ATOM 591 C CA . VAL A 1 87 ? -0.668 -7.708 -5.551 1.00 92.31 87 VAL A CA 1
ATOM 592 C C . VAL A 1 87 ? -1.694 -7.341 -6.621 1.00 92.31 87 VAL A C 1
ATOM 594 O O . VAL A 1 87 ? -1.457 -7.531 -7.809 1.00 92.31 87 VAL A O 1
ATOM 597 N N . GLU A 1 88 ? -2.825 -6.782 -6.195 1.00 89.62 88 GLU A N 1
ATOM 598 C CA . GLU A 1 88 ? -3.954 -6.476 -7.089 1.00 89.62 88 GLU A CA 1
ATOM 599 C C . GLU A 1 88 ? -3.935 -5.045 -7.652 1.00 89.62 88 GLU A C 1
ATOM 601 O O . GLU A 1 88 ? -4.773 -4.721 -8.485 1.00 89.62 88 GLU A O 1
ATOM 606 N N . CYS A 1 89 ? -3.034 -4.167 -7.187 1.00 90.75 89 CYS A N 1
ATOM 607 C CA . CYS A 1 89 ? -2.971 -2.759 -7.617 1.00 90.75 89 CYS A CA 1
ATOM 608 C C . CYS A 1 89 ? -4.338 -2.053 -7.574 1.00 90.75 89 CYS A C 1
ATOM 610 O O . CYS A 1 89 ? -4.753 -1.437 -8.555 1.00 90.75 89 CYS A O 1
ATOM 612 N N . THR A 1 90 ? -5.073 -2.253 -6.468 1.00 87.31 90 THR A N 1
ATOM 613 C CA . THR A 1 90 ? -6.464 -1.791 -6.253 1.00 87.31 90 THR A CA 1
ATOM 614 C C . THR A 1 90 ? -7.460 -2.182 -7.361 1.00 87.31 90 THR A C 1
ATOM 616 O O . THR A 1 90 ? -8.570 -1.662 -7.412 1.00 87.31 90 THR A O 1
ATOM 619 N N . GLY A 1 91 ? -7.105 -3.141 -8.224 1.00 89.62 91 GLY A N 1
ATOM 620 C CA . GLY A 1 91 ? -7.887 -3.569 -9.385 1.00 89.62 91 GLY A CA 1
ATOM 621 C C . GLY A 1 91 ? -7.795 -2.635 -10.598 1.00 89.62 91 GLY A C 1
ATOM 622 O O . GLY A 1 91 ? -8.538 -2.837 -11.559 1.00 89.62 91 GLY A O 1
ATOM 623 N N . HIS A 1 92 ? -6.918 -1.628 -10.555 1.00 90.94 92 HIS A N 1
ATOM 624 C CA . HIS A 1 92 ? -6.819 -0.543 -11.539 1.00 90.94 92 HIS A CA 1
ATOM 625 C C . HIS A 1 92 ? -5.385 -0.326 -12.040 1.00 90.94 92 HIS A C 1
ATOM 627 O O . HIS A 1 92 ? -4.955 0.801 -12.303 1.00 90.94 92 HIS A O 1
ATOM 633 N N . GLY A 1 93 ? -4.619 -1.407 -12.136 1.00 92.81 93 GLY A N 1
ATOM 634 C CA . GLY A 1 93 ? -3.278 -1.383 -12.689 1.00 92.81 93 GLY A CA 1
ATOM 635 C C . GLY A 1 93 ? -2.659 -2.768 -12.779 1.00 92.81 93 GLY A C 1
ATOM 636 O O . GLY A 1 93 ? -3.191 -3.750 -12.263 1.00 92.81 93 GLY A O 1
ATOM 637 N N . ASP A 1 94 ? -1.497 -2.820 -13.415 1.00 94.31 94 ASP A N 1
ATOM 638 C CA . ASP A 1 94 ? -0.689 -4.026 -13.541 1.00 94.31 94 ASP A CA 1
ATOM 639 C C . ASP A 1 94 ? 0.478 -3.990 -12.549 1.00 94.31 94 ASP A C 1
ATOM 641 O O . ASP A 1 94 ? 1.223 -3.008 -12.488 1.00 94.31 94 ASP A O 1
ATOM 645 N N . CYS A 1 95 ? 0.688 -5.076 -11.799 1.00 94.88 95 CYS A N 1
ATOM 646 C CA . CYS A 1 95 ? 1.874 -5.193 -10.955 1.00 94.88 95 CYS A CA 1
ATOM 647 C C . CYS A 1 95 ? 3.123 -5.452 -11.804 1.00 94.88 95 CYS A C 1
ATOM 649 O O . CYS A 1 95 ? 3.172 -6.380 -12.617 1.00 94.88 95 CYS A O 1
ATOM 651 N N . VAL A 1 96 ? 4.162 -4.657 -11.570 1.00 94.25 96 VAL A N 1
ATOM 652 C CA . VAL A 1 96 ? 5.503 -4.828 -12.131 1.00 94.25 96 VAL A CA 1
ATOM 653 C C . VAL A 1 96 ? 6.547 -4.755 -11.017 1.00 94.25 96 VAL A C 1
ATOM 655 O O . VAL A 1 96 ? 6.248 -4.402 -9.880 1.00 94.25 96 VAL A O 1
ATOM 658 N N . LEU A 1 97 ? 7.793 -5.104 -11.329 1.00 92.50 97 LEU A N 1
ATOM 659 C CA . LEU A 1 97 ? 8.891 -5.028 -10.367 1.00 92.50 97 LEU A CA 1
ATOM 660 C C . LEU A 1 97 ? 9.733 -3.775 -10.612 1.00 92.50 97 LEU A C 1
ATOM 662 O O . LEU A 1 97 ? 10.260 -3.599 -11.713 1.00 92.50 97 LEU A O 1
ATOM 666 N N . ASP A 1 98 ? 9.919 -2.962 -9.572 1.00 88.38 98 ASP A N 1
ATOM 667 C CA . ASP A 1 98 ? 11.013 -1.993 -9.498 1.00 88.38 98 ASP A CA 1
ATOM 668 C C . ASP A 1 98 ? 12.150 -2.595 -8.661 1.00 88.38 98 ASP A C 1
ATOM 670 O O . ASP A 1 98 ? 12.129 -2.641 -7.426 1.00 88.38 98 ASP A O 1
ATOM 674 N N . GLY A 1 99 ? 13.125 -3.181 -9.357 1.00 88.00 99 GLY A N 1
ATOM 675 C CA . GLY A 1 99 ? 14.137 -4.031 -8.733 1.00 88.00 99 GLY A CA 1
ATOM 676 C C . GLY A 1 99 ? 13.516 -5.292 -8.123 1.00 88.00 99 GLY A C 1
ATOM 677 O O . GLY A 1 99 ? 13.043 -6.159 -8.852 1.00 88.00 99 GLY A O 1
ATOM 678 N N . ASP A 1 100 ? 13.540 -5.388 -6.790 1.00 86.31 100 ASP A N 1
ATOM 679 C CA . ASP A 1 100 ? 12.991 -6.519 -6.021 1.00 86.31 100 ASP A CA 1
ATOM 680 C C . ASP A 1 100 ? 11.681 -6.167 -5.290 1.00 86.31 100 ASP A C 1
ATOM 682 O O . ASP A 1 100 ? 11.237 -6.923 -4.420 1.00 86.31 100 ASP A O 1
ATOM 686 N N . LEU A 1 101 ? 11.119 -4.980 -5.529 1.00 88.94 101 LEU A N 1
ATOM 687 C CA . LEU A 1 101 ? 9.884 -4.518 -4.901 1.00 88.94 101 LEU A CA 1
ATOM 688 C C . LEU A 1 101 ? 8.757 -4.476 -5.937 1.00 88.94 101 LEU A C 1
ATOM 690 O O . LEU A 1 101 ? 9.004 -4.085 -7.079 1.00 88.94 101 LEU A O 1
ATOM 694 N N . PRO A 1 102 ? 7.529 -4.872 -5.564 1.00 91.94 102 PRO A N 1
ATOM 695 C CA . PRO A 1 102 ? 6.385 -4.680 -6.433 1.00 91.94 102 PRO A CA 1
ATOM 696 C C . PRO A 1 102 ? 6.050 -3.189 -6.508 1.00 91.94 102 PRO A C 1
ATOM 698 O O . PRO A 1 102 ? 6.143 -2.467 -5.516 1.00 91.94 102 PRO A O 1
ATOM 701 N N . THR A 1 103 ? 5.643 -2.750 -7.688 1.00 92.25 103 THR A N 1
ATOM 702 C CA . THR A 1 103 ? 5.094 -1.425 -7.962 1.00 92.25 103 THR A CA 1
ATOM 703 C C . THR A 1 103 ? 3.952 -1.573 -8.961 1.00 92.25 103 THR A C 1
ATOM 705 O O . THR A 1 103 ? 3.932 -2.521 -9.748 1.00 92.25 103 THR A O 1
ATOM 708 N N . CYS A 1 104 ? 2.987 -0.665 -8.932 1.00 94.38 104 CYS A N 1
ATOM 709 C CA . CYS A 1 104 ? 1.853 -0.705 -9.837 1.00 94.38 104 CYS A CA 1
ATOM 710 C C . CYS A 1 104 ? 2.074 0.212 -11.042 1.00 94.38 104 CYS A C 1
ATOM 712 O O . CYS A 1 104 ? 2.567 1.330 -10.943 1.00 94.38 104 CYS A O 1
ATOM 714 N N . VAL A 1 105 ? 1.691 -0.258 -12.222 1.00 95.00 105 VAL A N 1
ATOM 715 C CA . VAL A 1 105 ? 1.480 0.599 -13.386 1.00 95.00 105 VAL A CA 1
ATOM 716 C C . VAL A 1 105 ? -0.014 0.850 -13.462 1.00 95.00 105 VAL A C 1
ATOM 718 O O . VAL A 1 105 ? -0.762 -0.022 -13.892 1.00 95.00 105 VAL A O 1
ATOM 721 N N . CYS A 1 106 ? -0.444 2.021 -12.998 1.00 94.19 106 CYS A N 1
ATOM 722 C CA . CYS A 1 106 ? -1.861 2.362 -12.975 1.00 94.19 106 CYS A CA 1
ATOM 723 C C . CYS A 1 106 ? -2.446 2.514 -14.382 1.00 94.19 106 CYS A C 1
ATOM 725 O O . CYS A 1 106 ? -1.798 3.032 -15.299 1.00 94.19 106 CYS A O 1
ATOM 727 N N . ASP A 1 107 ? -3.697 2.082 -14.522 1.00 93.12 107 ASP A N 1
ATOM 728 C CA . ASP A 1 107 ? -4.485 2.229 -15.736 1.00 93.12 107 ASP A CA 1
ATOM 729 C C . ASP A 1 107 ? -4.708 3.712 -16.091 1.00 93.12 107 ASP A C 1
ATOM 731 O O . ASP A 1 107 ? -4.664 4.592 -15.225 1.00 93.12 107 ASP A O 1
ATOM 735 N N . PRO A 1 108 ? -4.997 4.037 -17.366 1.00 91.00 108 PRO A N 1
ATOM 736 C CA . PRO A 1 108 ? -5.341 5.400 -17.754 1.00 91.00 108 PRO A CA 1
ATOM 737 C C . PRO A 1 108 ? -6.511 5.961 -16.932 1.00 91.00 108 PRO A C 1
ATOM 739 O O . PRO A 1 108 ? -7.592 5.374 -16.905 1.00 91.00 108 PRO A O 1
ATOM 742 N N . GLY A 1 109 ? -6.310 7.135 -16.326 1.00 88.06 109 GLY A N 1
ATOM 743 C CA . GLY A 1 109 ? -7.283 7.760 -15.422 1.00 88.06 109 GLY A CA 1
ATOM 744 C C . GLY A 1 109 ? -7.101 7.385 -13.949 1.00 88.06 109 GLY A C 1
ATOM 745 O O . GLY A 1 109 ? -7.942 7.763 -13.137 1.00 88.06 109 GLY A O 1
ATOM 746 N N . TYR A 1 110 ? -6.029 6.664 -13.610 1.00 89.81 110 TYR A N 1
ATOM 747 C CA . TYR A 1 110 ? -5.612 6.367 -12.244 1.00 89.81 110 TYR A CA 1
ATOM 748 C C . TYR A 1 110 ? -4.164 6.819 -12.010 1.00 89.81 110 TYR A C 1
ATOM 750 O O . TYR A 1 110 ? -3.329 6.795 -12.918 1.00 89.81 110 TYR A O 1
ATOM 758 N N . HIS A 1 111 ? -3.845 7.204 -10.775 1.00 88.19 111 HIS A N 1
ATOM 759 C CA . HIS A 1 111 ? -2.501 7.607 -10.362 1.00 88.19 111 HIS A CA 1
ATOM 760 C C . HIS A 1 111 ? -2.123 7.022 -9.002 1.00 88.19 111 HIS A C 1
ATOM 762 O O . HIS A 1 111 ? -2.974 6.607 -8.217 1.00 88.19 111 HIS A O 1
ATOM 768 N N . HIS A 1 112 ? -0.824 7.042 -8.707 1.00 87.38 112 HIS A N 1
ATOM 769 C CA . HIS A 1 112 ? -0.329 6.770 -7.365 1.00 87.38 112 HIS A CA 1
ATOM 770 C C . HIS A 1 112 ? -0.642 7.950 -6.447 1.00 87.38 112 HIS A C 1
ATOM 772 O O . HIS A 1 112 ? -0.193 9.066 -6.742 1.00 87.38 112 HIS A O 1
ATOM 778 N N . PRO A 1 113 ? -1.335 7.743 -5.317 1.00 81.25 113 PRO A N 1
ATOM 779 C CA . PRO A 1 113 ? -1.391 8.770 -4.297 1.00 81.25 113 PRO A CA 1
ATOM 780 C C . PRO A 1 113 ? 0.005 8.956 -3.677 1.00 81.25 113 PRO A C 1
ATOM 782 O O . PRO A 1 113 ? 0.848 8.055 -3.705 1.00 81.25 113 PRO A O 1
ATOM 785 N N . ASP A 1 114 ? 0.272 10.144 -3.130 1.00 76.56 114 ASP A N 1
ATOM 786 C CA . ASP A 1 114 ? 1.599 10.525 -2.633 1.00 76.56 114 ASP A CA 1
ATOM 787 C C . ASP A 1 114 ? 2.165 9.495 -1.632 1.00 76.56 114 ASP A C 1
ATOM 789 O O . ASP A 1 114 ? 1.709 9.410 -0.492 1.00 76.56 114 ASP A O 1
ATOM 793 N N . GLY A 1 115 ? 3.201 8.754 -2.044 1.00 72.69 115 GLY A N 1
ATOM 794 C CA . GLY A 1 115 ? 3.892 7.775 -1.196 1.00 72.69 115 GLY A CA 1
ATOM 795 C C . GLY A 1 115 ? 3.284 6.368 -1.177 1.00 72.69 115 GLY A C 1
ATOM 796 O O . GLY A 1 115 ? 3.648 5.587 -0.300 1.00 72.69 115 GLY A O 1
ATOM 797 N N . TYR A 1 116 ? 2.393 6.034 -2.117 1.00 81.94 116 TYR A N 1
ATOM 798 C CA . TYR A 1 116 ? 1.736 4.724 -2.184 1.00 81.94 116 TYR A CA 1
ATOM 799 C C . TYR A 1 116 ? 1.871 4.095 -3.580 1.00 81.94 116 TYR A C 1
ATOM 801 O O . TYR A 1 116 ? 0.961 4.139 -4.402 1.00 81.94 116 TYR A O 1
ATOM 809 N N . GLU A 1 117 ? 3.016 3.468 -3.847 1.00 84.88 117 GLU A N 1
ATOM 810 C CA . GLU A 1 117 ? 3.356 2.869 -5.155 1.00 84.88 117 GLU A CA 1
ATOM 811 C C . GLU A 1 117 ? 2.610 1.560 -5.472 1.00 84.88 117 GLU A C 1
ATOM 813 O O . GLU A 1 117 ? 2.777 0.999 -6.551 1.00 84.88 117 GLU A O 1
ATOM 818 N N . LEU A 1 118 ? 1.794 1.065 -4.536 1.00 89.31 118 LEU A N 1
ATOM 819 C CA . LEU A 1 118 ? 0.949 -0.126 -4.699 1.00 89.31 118 LEU A CA 1
ATOM 820 C C . LEU A 1 118 ? -0.548 0.197 -4.809 1.00 89.31 118 LEU A C 1
ATOM 822 O O . LEU A 1 118 ? -1.374 -0.714 -4.843 1.00 89.31 118 LEU A O 1
ATOM 826 N N . HIS A 1 119 ? -0.891 1.485 -4.828 1.00 88.25 119 HIS A N 1
ATOM 827 C CA . HIS A 1 119 ? -2.263 1.975 -4.855 1.00 88.25 119 HIS A CA 1
ATOM 828 C C . HIS A 1 119 ? -2.505 2.782 -6.120 1.00 88.25 119 HIS A C 1
ATOM 830 O O . HIS A 1 119 ? -1.775 3.731 -6.393 1.00 88.25 119 HIS A O 1
ATOM 836 N N . CYS A 1 120 ? -3.553 2.427 -6.855 1.00 89.94 120 CYS A N 1
ATOM 837 C CA . CYS A 1 120 ? -4.028 3.184 -8.002 1.00 89.94 120 CYS A CA 1
ATOM 838 C C . CYS A 1 120 ? -5.373 3.812 -7.645 1.00 89.94 120 CYS A C 1
ATOM 840 O O . CYS A 1 120 ? -6.379 3.115 -7.506 1.00 89.94 120 CYS A O 1
ATOM 842 N N . VAL A 1 121 ? -5.377 5.133 -7.475 1.00 86.88 121 VAL A N 1
ATOM 843 C CA . VAL A 1 121 ? -6.583 5.906 -7.155 1.00 86.88 121 VAL A CA 1
ATOM 844 C C . VAL A 1 121 ? -7.053 6.665 -8.379 1.00 86.88 121 VAL A C 1
ATOM 846 O O . VAL A 1 121 ? -6.245 7.080 -9.210 1.00 86.88 121 VAL A O 1
ATOM 849 N N . GLU A 1 122 ? -8.364 6.825 -8.509 1.00 87.50 122 GLU A N 1
ATOM 850 C CA . GLU A 1 122 ? -8.952 7.519 -9.650 1.00 87.50 122 GLU A CA 1
ATOM 851 C C . GLU A 1 122 ? -8.509 8.990 -9.701 1.00 87.50 122 GLU A C 1
ATOM 853 O O . GLU A 1 122 ? -8.463 9.711 -8.697 1.00 87.50 122 GLU A O 1
ATOM 858 N N . ASP A 1 123 ? -8.200 9.468 -10.902 1.00 81.94 123 ASP A N 1
ATOM 859 C CA . ASP A 1 123 ? -8.023 10.887 -11.152 1.00 81.94 123 ASP A CA 1
ATOM 860 C C . ASP A 1 123 ? -9.367 11.586 -10.923 1.00 81.94 123 ASP A C 1
ATOM 862 O O . ASP A 1 123 ? -10.312 11.420 -11.699 1.00 81.94 123 ASP A O 1
ATOM 866 N N . LEU A 1 124 ? -9.454 12.415 -9.876 1.00 70.00 124 LEU A N 1
ATOM 867 C CA . LEU A 1 124 ? -10.625 13.253 -9.613 1.00 70.00 124 LEU A CA 1
ATOM 868 C C . LEU A 1 124 ? -10.762 14.333 -10.697 1.00 70.00 124 LEU A C 1
ATOM 870 O O . LEU A 1 124 ? -10.406 15.504 -10.515 1.00 70.00 124 LEU A O 1
ATOM 874 N N . THR A 1 125 ? -11.296 13.934 -11.843 1.00 58.72 125 THR A N 1
ATOM 875 C CA . THR A 1 125 ? -11.766 14.832 -12.888 1.00 58.72 125 THR A CA 1
ATOM 876 C C . THR A 1 125 ? -13.133 15.370 -12.449 1.00 58.72 125 THR A C 1
ATOM 878 O O . THR A 1 125 ? -14.120 14.650 -12.385 1.00 58.72 125 THR A O 1
ATOM 881 N N . ASP A 1 126 ? -13.155 16.655 -12.072 1.00 54.25 126 ASP A N 1
ATOM 882 C CA . ASP A 1 126 ? -14.347 17.478 -11.780 1.00 54.25 126 ASP A CA 1
ATOM 883 C C . ASP A 1 126 ? -14.933 17.487 -10.344 1.00 54.25 126 ASP A C 1
ATOM 885 O O . ASP A 1 126 ? -16.143 17.384 -10.141 1.00 54.25 126 ASP A O 1
ATOM 889 N N . GLY A 1 127 ? -14.101 17.780 -9.331 1.00 48.16 127 GLY A N 1
ATOM 890 C CA . GLY A 1 127 ? -14.555 18.198 -7.987 1.00 48.16 127 GLY A CA 1
ATOM 891 C C . GLY A 1 127 ? -13.882 19.487 -7.464 1.00 48.16 127 GLY A C 1
ATOM 892 O O . GLY A 1 127 ? -12.708 19.729 -7.774 1.00 48.16 127 GLY A O 1
ATOM 893 N N . PRO A 1 128 ? -14.567 20.335 -6.655 1.00 43.03 128 PRO A N 1
ATOM 894 C CA . PRO A 1 128 ? -13.989 21.546 -6.064 1.00 43.03 128 PRO A CA 1
ATOM 895 C C . PRO A 1 128 ? -13.004 21.177 -4.942 1.00 43.03 128 PRO A C 1
ATOM 897 O O . PRO A 1 128 ? -13.309 21.270 -3.758 1.00 43.03 128 PRO A O 1
ATOM 900 N N . GLY A 1 129 ? -11.813 20.722 -5.325 1.00 52.78 129 GLY A N 1
ATOM 901 C CA . GLY A 1 129 ? -10.776 20.288 -4.388 1.00 52.78 129 GLY A CA 1
ATOM 902 C C . GLY A 1 129 ? -9.505 19.730 -5.030 1.00 52.78 129 GLY A C 1
ATOM 903 O O . GLY A 1 129 ? -8.484 19.660 -4.349 1.00 52.78 129 GLY A O 1
ATOM 904 N N . ALA A 1 130 ? -9.518 19.401 -6.328 1.00 52.69 130 ALA A N 1
ATOM 905 C CA . ALA A 1 130 ? -8.341 18.885 -7.020 1.00 52.69 130 ALA A CA 1
ATOM 906 C C . ALA A 1 130 ? -7.208 19.931 -7.047 1.00 52.69 130 ALA A C 1
ATOM 908 O O . ALA A 1 130 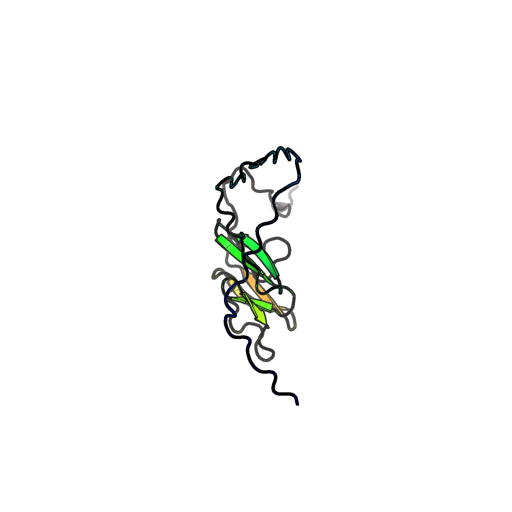? -7.204 20.886 -7.834 1.00 52.69 130 ALA A O 1
ATOM 909 N N . LYS A 1 131 ? -6.216 19.750 -6.169 1.00 45.84 131 LYS A N 1
ATOM 910 C CA . LYS A 1 131 ? -4.892 20.359 -6.305 1.00 45.84 131 LYS A CA 1
ATOM 911 C C . LYS A 1 131 ? -4.283 19.763 -7.568 1.00 45.84 131 LYS A C 1
ATOM 913 O O . LYS A 1 131 ? -3.729 18.676 -7.521 1.00 45.84 131 LYS A O 1
ATOM 918 N N . LYS A 1 132 ? -4.415 20.474 -8.690 1.00 47.75 132 LYS A N 1
ATOM 919 C CA . LYS A 1 132 ? -3.744 20.146 -9.952 1.00 47.75 132 LYS A CA 1
ATOM 920 C C . LYS A 1 132 ? -2.271 19.875 -9.642 1.00 47.75 132 LYS A C 1
ATOM 922 O O . LYS A 1 132 ? -1.549 20.797 -9.243 1.00 47.75 132 LYS A O 1
ATOM 927 N N . SER A 1 133 ? -1.854 18.615 -9.737 1.00 50.22 133 SER A N 1
ATOM 928 C CA . SER A 1 133 ? -0.443 18.275 -9.669 1.00 50.22 133 SER A CA 1
ATOM 929 C C . SER A 1 133 ? 0.200 18.960 -10.867 1.00 50.22 133 SER A C 1
ATOM 931 O O . SER A 1 133 ? -0.182 18.764 -12.012 1.00 50.22 133 SER A O 1
ATOM 933 N N . LYS A 1 134 ? 1.087 19.893 -10.556 1.00 50.00 134 LYS A N 1
ATOM 934 C CA . LYS A 1 134 ? 1.758 20.893 -11.394 1.00 50.00 134 LYS A CA 1
ATOM 935 C C . LYS A 1 134 ? 2.660 20.327 -12.509 1.00 50.00 134 LYS A C 1
ATOM 937 O O . LYS A 1 134 ? 3.749 20.847 -12.723 1.00 50.00 134 LYS A O 1
ATOM 942 N N . HIS A 1 135 ? 2.204 19.302 -13.223 1.00 50.12 135 HIS A N 1
ATOM 943 C CA . HIS A 1 135 ? 2.896 18.699 -14.363 1.00 50.12 135 HIS A CA 1
ATOM 944 C C . HIS A 1 135 ? 2.112 18.779 -15.681 1.00 50.12 135 HIS A C 1
ATOM 946 O O . HIS A 1 135 ? 2.604 18.303 -16.701 1.00 50.12 135 HIS A O 1
ATOM 952 N N . ASP A 1 136 ? 0.979 19.488 -15.710 1.00 49.78 136 ASP A N 1
ATOM 953 C CA . ASP A 1 136 ? 0.400 19.992 -16.956 1.00 49.78 136 ASP A CA 1
ATOM 954 C C . ASP A 1 136 ? 1.293 21.115 -17.518 1.00 49.78 136 ASP A C 1
ATOM 956 O O . ASP A 1 136 ? 1.026 22.305 -17.339 1.00 49.78 136 ASP A O 1
ATOM 960 N N . LEU A 1 137 ? 2.397 20.755 -18.173 1.00 56.09 137 LEU A N 1
ATOM 961 C CA . LEU A 1 137 ? 3.054 21.633 -19.138 1.00 56.09 137 LEU A CA 1
ATOM 962 C C . LEU A 1 137 ? 2.297 21.480 -20.463 1.00 56.09 137 LEU A C 1
ATOM 964 O O . LEU A 1 137 ? 2.513 20.487 -21.163 1.00 56.09 137 LEU A O 1
ATOM 968 N N . PRO A 1 138 ? 1.403 22.413 -20.845 1.00 49.72 138 PRO A N 1
ATOM 969 C CA . PRO A 1 138 ? 0.882 22.415 -22.199 1.00 49.72 138 PRO A CA 1
ATOM 970 C C . PRO A 1 138 ? 2.050 22.664 -23.151 1.00 49.72 138 PRO A C 1
ATOM 972 O O . PRO A 1 138 ? 2.816 23.615 -22.986 1.00 49.72 138 PRO A O 1
ATOM 975 N N . GLY A 1 139 ? 2.180 21.752 -24.112 1.00 51.66 139 GLY A N 1
ATOM 976 C CA . GLY A 1 139 ? 3.252 21.701 -25.087 1.00 51.66 139 GLY A CA 1
ATOM 977 C C . GLY A 1 139 ? 3.589 23.057 -25.692 1.00 51.66 139 GLY A C 1
ATOM 978 O O . GLY A 1 139 ? 2.718 23.821 -26.099 1.00 51.66 139 GLY A O 1
ATOM 979 N N . ASP A 1 140 ? 4.891 23.287 -25.763 1.00 54.53 140 ASP A N 1
ATOM 980 C CA . ASP A 1 140 ? 5.571 24.278 -26.577 1.00 54.53 140 ASP A CA 1
ATOM 981 C C . ASP A 1 140 ? 5.150 24.123 -28.054 1.00 54.53 140 ASP A C 1
ATOM 983 O O . ASP A 1 140 ? 5.467 23.102 -28.677 1.00 54.53 140 ASP A O 1
ATOM 987 N N . PRO A 1 141 ? 4.458 25.094 -28.675 1.00 50.78 141 PRO A N 1
ATOM 988 C CA . PRO A 1 141 ? 4.439 25.215 -30.114 1.00 50.78 141 PRO A CA 1
ATOM 989 C C . PRO A 1 141 ? 5.421 26.327 -30.473 1.00 50.78 141 PRO A C 1
ATOM 991 O O . PRO A 1 141 ? 5.066 27.507 -30.515 1.00 50.78 141 PRO A O 1
ATOM 994 N N . GLY A 1 142 ? 6.666 25.952 -30.755 1.00 55.34 142 GLY A N 1
ATOM 995 C CA . GLY A 1 142 ? 7.609 26.870 -31.376 1.00 55.34 142 GLY A CA 1
ATOM 996 C C . GLY A 1 142 ? 7.014 27.491 -32.647 1.00 55.34 142 GLY A C 1
ATOM 997 O O . GLY A 1 142 ? 6.685 26.769 -33.587 1.00 55.34 142 GLY A O 1
ATOM 998 N N . ARG A 1 143 ? 6.870 28.824 -32.669 1.00 49.56 143 ARG A N 1
ATOM 999 C CA . ARG A 1 143 ? 6.783 29.736 -33.838 1.00 49.56 143 ARG A CA 1
ATOM 1000 C C . ARG A 1 143 ? 6.508 31.149 -33.287 1.00 49.56 143 ARG A C 1
ATOM 1002 O O . ARG A 1 143 ? 5.573 31.295 -32.516 1.00 49.56 143 ARG A O 1
ATOM 1009 N N . SER A 1 144 ? 7.192 32.242 -33.624 1.00 51.44 144 SER A N 1
ATOM 1010 C CA . SER A 1 144 ? 8.080 32.608 -34.739 1.00 51.44 144 SER A CA 1
ATOM 1011 C C . SER A 1 144 ? 9.071 33.675 -34.276 1.00 51.44 144 SER A C 1
ATOM 1013 O O . SER A 1 144 ? 8.748 34.359 -33.279 1.00 51.44 144 SER A O 1
#

Radius of gyration: 27.74 Å; chains: 1; bounding box: 35×60×94 Å

pLDDT: mean 74.63, std 18.44, range [43.03, 95.94]